Protein AF-A0A1I1DN95-F1 (afdb_monomer_lite)

pLDDT: mean 95.28, std 3.53, range [78.81, 98.56]

Sequence (129 aa):
MKYALIDADVVVQVQPYFETGFIEAPDGVICGWLWDGDVFTPAPPPPPVIPAAVTRRQARQALLLAGLLADVQPAIDAIPDPVQRGLAQIEWDDSQMFERHRPLLIALATALGLDAAALDALFVTAEAL

Radius of gyration: 24.26 Å; chains: 1; bounding box: 48×23×67 Å

Foldseek 3Di:
DWWFADDPQWGQDIGRDDDPRTDDDDPPDDGGWGHPPPDTHHDDPPPDDQDQKFFLVLLLVLCVVVVQNVCLLVLLVPPPDPVLSVVLVCCNPPPGMDGLPDPSVQSSCVSSVDDSVNSSVSRVSSVVD

Secondary structure (DSSP, 8-state):
-EEEEEETTEEEEEESS--TTEEEE-TT--TT-EE-SS-EEPPPPPPPPPPSEEEHHHHHHHHHHTT-GGGHHHHHHT-SSHHHHHHHHHHHHH-SEEETT-HHHHHHHHHTT--HHHHHHHHHHHHT-

Structure (mmCIF, N/CA/C/O backbone):
data_AF-A0A1I1DN95-F1
#
_entry.id   AF-A0A1I1DN95-F1
#
loop_
_atom_site.group_PDB
_atom_site.id
_atom_site.type_symbol
_atom_site.label_atom_id
_atom_site.label_alt_id
_atom_site.label_comp_id
_atom_site.label_asym_id
_atom_site.label_entity_id
_atom_site.label_seq_id
_atom_site.pdbx_PDB_ins_code
_atom_site.Cartn_x
_atom_site.Cartn_y
_atom_site.Cartn_z
_atom_site.occupancy
_atom_site.B_iso_or_equiv
_atom_site.auth_seq_id
_atom_site.auth_comp_id
_atom_site.auth_asym_id
_atom_site.auth_atom_id
_atom_site.pdbx_PDB_model_num
ATOM 1 N N . MET A 1 1 ? 17.876 -1.889 -39.273 1.00 78.81 1 MET A N 1
ATOM 2 C CA . MET A 1 1 ? 18.977 -2.164 -38.327 1.00 78.81 1 MET A CA 1
ATOM 3 C C . MET A 1 1 ? 19.474 -0.854 -37.754 1.00 78.81 1 MET A C 1
ATOM 5 O O . MET A 1 1 ? 19.571 0.126 -38.492 1.00 78.81 1 MET A O 1
ATOM 9 N N . LYS A 1 2 ? 19.746 -0.836 -36.448 1.00 93.56 2 LYS A N 1
ATOM 10 C CA . LYS A 1 2 ? 20.283 0.311 -35.710 1.00 93.56 2 LYS A CA 1
ATOM 11 C C . LYS A 1 2 ? 21.657 -0.045 -35.151 1.00 93.56 2 LYS A C 1
ATOM 13 O O . LYS A 1 2 ? 22.079 -1.194 -35.209 1.00 93.56 2 LYS A O 1
ATOM 18 N N . TYR A 1 3 ? 22.328 0.944 -34.587 1.00 96.62 3 TYR A N 1
ATOM 19 C CA . TYR A 1 3 ? 23.593 0.782 -33.892 1.00 96.62 3 TYR A CA 1
ATOM 20 C C . TYR A 1 3 ? 23.465 1.363 -32.488 1.00 96.62 3 TYR A C 1
ATOM 22 O O . TYR A 1 3 ? 22.918 2.456 -32.328 1.00 96.62 3 TYR A O 1
ATOM 30 N N . ALA A 1 4 ? 23.930 0.629 -31.483 1.00 97.00 4 ALA A N 1
ATOM 31 C CA . ALA A 1 4 ? 23.835 0.978 -30.073 1.00 97.00 4 ALA A CA 1
ATOM 32 C C . ALA A 1 4 ? 25.225 1.224 -29.473 1.00 97.00 4 ALA A C 1
ATOM 34 O O . ALA A 1 4 ? 26.152 0.456 -29.724 1.00 97.00 4 ALA A O 1
ATOM 35 N N . LEU A 1 5 ? 25.359 2.278 -28.670 1.00 97.62 5 LEU A N 1
ATOM 36 C CA . LEU A 1 5 ? 26.517 2.485 -27.801 1.00 97.62 5 LEU A CA 1
ATOM 37 C C . LEU A 1 5 ? 26.197 1.888 -26.436 1.00 97.62 5 LEU A C 1
ATOM 39 O O . LEU A 1 5 ? 25.147 2.201 -25.865 1.00 97.62 5 LEU A O 1
ATOM 43 N N . ILE A 1 6 ? 27.101 1.055 -25.931 1.00 97.00 6 ILE A N 1
ATOM 44 C CA . ILE A 1 6 ? 26.974 0.418 -24.623 1.00 97.00 6 ILE A CA 1
ATOM 45 C C . ILE A 1 6 ? 27.932 1.093 -23.649 1.00 97.00 6 ILE A C 1
ATOM 47 O O . ILE A 1 6 ? 29.118 1.225 -23.944 1.00 97.00 6 ILE A O 1
ATOM 51 N N . ASP A 1 7 ? 27.419 1.483 -22.490 1.00 96.69 7 ASP A N 1
ATOM 52 C CA . ASP A 1 7 ? 28.213 1.918 -21.345 1.00 96.69 7 ASP A CA 1
ATOM 53 C C . ASP A 1 7 ? 27.728 1.170 -20.102 1.00 96.69 7 ASP A C 1
ATOM 55 O O . ASP A 1 7 ? 26.525 1.096 -19.857 1.00 96.69 7 ASP A O 1
ATOM 59 N N . ALA A 1 8 ? 28.660 0.570 -19.358 1.00 94.88 8 ALA A N 1
ATOM 60 C CA . ALA A 1 8 ? 28.375 -0.279 -18.196 1.00 94.88 8 ALA A CA 1
ATOM 61 C C . ALA A 1 8 ? 27.221 -1.288 -18.423 1.00 94.88 8 ALA A C 1
ATOM 63 O O . ALA A 1 8 ? 26.292 -1.359 -17.621 1.00 94.88 8 ALA A O 1
ATOM 64 N N . ASP A 1 9 ? 27.273 -2.040 -19.531 1.00 95.75 9 ASP A N 1
ATOM 65 C CA . ASP A 1 9 ? 26.269 -3.040 -19.942 1.00 95.75 9 ASP A CA 1
ATOM 66 C C . ASP A 1 9 ? 24.863 -2.473 -20.237 1.00 95.75 9 ASP A C 1
ATOM 68 O O . ASP A 1 9 ? 23.885 -3.215 -20.335 1.00 95.75 9 ASP A O 1
ATOM 72 N N . VAL A 1 10 ? 24.743 -1.155 -20.432 1.00 96.19 10 VAL A N 1
ATOM 73 C CA . VAL A 1 10 ? 23.485 -0.468 -20.758 1.00 96.19 10 VAL A CA 1
ATOM 74 C C . VAL A 1 10 ? 23.598 0.267 -22.089 1.00 96.19 10 VAL A C 1
ATOM 76 O O . VAL A 1 10 ? 24.568 0.970 -22.363 1.00 96.19 10 VAL A O 1
ATOM 79 N N . VAL A 1 11 ? 22.561 0.164 -22.920 1.00 96.88 11 VAL A N 1
ATOM 80 C CA . VAL A 1 11 ? 22.415 0.973 -24.132 1.00 96.88 11 VAL A CA 1
ATOM 81 C C . VAL A 1 11 ? 22.211 2.433 -23.736 1.00 96.88 11 VAL A C 1
ATOM 83 O O . VAL A 1 11 ? 21.141 2.810 -23.255 1.00 96.88 11 VAL A O 1
ATOM 86 N N . VAL A 1 12 ? 23.207 3.279 -23.975 1.00 97.56 12 VAL A N 1
ATOM 87 C CA . VAL A 1 12 ? 23.130 4.717 -23.667 1.00 97.56 12 VAL A CA 1
ATOM 88 C C . VAL A 1 12 ? 22.730 5.558 -24.874 1.00 97.56 12 VAL A C 1
ATOM 90 O O . VAL A 1 12 ? 22.145 6.629 -24.719 1.00 97.56 12 VAL A O 1
ATOM 93 N N . GLN A 1 13 ? 22.960 5.053 -26.085 1.00 97.25 13 GLN A N 1
ATOM 94 C CA . GLN A 1 13 ? 22.609 5.735 -27.328 1.00 97.25 13 GLN A CA 1
ATOM 95 C C . GLN A 1 13 ? 22.228 4.727 -28.409 1.00 97.25 13 GLN A C 1
ATOM 97 O O . GLN A 1 13 ? 22.808 3.646 -28.479 1.00 97.25 13 GLN A O 1
ATOM 102 N N . VAL A 1 14 ? 21.286 5.102 -29.279 1.00 97.19 14 VAL A N 1
ATOM 103 C CA . VAL A 1 14 ? 20.901 4.318 -30.460 1.00 97.19 14 VAL A CA 1
ATOM 104 C C . VAL A 1 14 ? 20.803 5.228 -31.685 1.00 97.19 14 VAL A C 1
ATOM 106 O O . VAL A 1 14 ? 20.220 6.308 -31.604 1.00 97.19 14 VAL A O 1
ATOM 109 N N . GLN A 1 15 ? 21.336 4.790 -32.828 1.00 96.88 15 GLN A N 1
ATOM 110 C CA . GLN A 1 15 ? 21.384 5.574 -34.067 1.00 96.88 15 GLN A CA 1
ATOM 111 C C . GLN A 1 15 ? 21.228 4.720 -35.342 1.00 96.88 15 GLN A C 1
ATOM 113 O O . GLN A 1 15 ? 21.414 3.504 -35.289 1.00 96.88 15 GLN A O 1
ATOM 118 N N . PRO A 1 16 ? 20.863 5.315 -36.497 1.00 96.12 16 PRO A N 1
ATOM 119 C CA . PRO A 1 16 ? 20.591 4.559 -37.725 1.00 96.12 16 PRO A CA 1
ATOM 120 C C . PRO A 1 16 ? 21.830 4.284 -38.597 1.00 96.12 16 PRO A C 1
ATOM 122 O O . PRO A 1 16 ? 21.714 3.588 -39.602 1.00 96.12 16 PRO A O 1
ATOM 125 N N . TYR A 1 17 ? 23.001 4.827 -38.257 1.00 94.81 17 TYR A N 1
ATOM 126 C CA . TYR A 1 17 ? 24.245 4.664 -39.017 1.00 94.81 17 TYR A CA 1
ATOM 127 C C . TYR A 1 17 ? 25.385 4.169 -38.125 1.00 94.81 17 TYR A C 1
ATOM 129 O O . TYR A 1 17 ? 25.428 4.454 -36.929 1.00 94.81 17 TYR A O 1
ATOM 137 N N . PHE A 1 18 ? 26.313 3.421 -38.718 1.00 95.44 18 PHE A N 1
ATOM 138 C CA . PHE A 1 18 ? 27.465 2.890 -38.002 1.00 95.44 18 PHE A CA 1
ATOM 139 C C . PHE A 1 18 ? 28.457 4.001 -37.629 1.00 95.44 18 PHE A C 1
ATOM 141 O O . PHE A 1 18 ? 28.749 4.879 -38.441 1.00 95.44 18 PHE A O 1
ATOM 148 N N . GLU A 1 19 ? 29.005 3.912 -36.419 1.00 96.19 19 GLU A N 1
ATOM 149 C CA . GLU A 1 19 ? 30.105 4.734 -35.917 1.00 96.19 19 GLU A CA 1
ATOM 150 C C . GLU A 1 19 ? 31.007 3.874 -35.022 1.00 96.19 19 GLU A C 1
ATOM 152 O O . GLU A 1 19 ? 30.549 2.925 -34.381 1.00 96.19 19 GLU A O 1
ATOM 157 N N . THR A 1 20 ? 32.303 4.187 -34.983 1.00 95.88 20 THR A N 1
ATOM 158 C CA . THR A 1 20 ? 33.274 3.464 -34.155 1.00 95.88 20 THR A CA 1
ATOM 159 C C . THR A 1 20 ? 32.844 3.464 -32.687 1.00 95.88 20 THR A C 1
ATOM 161 O O . THR A 1 20 ? 32.607 4.519 -32.109 1.00 95.88 20 THR A O 1
ATOM 164 N N . GLY A 1 21 ? 32.783 2.278 -32.076 1.00 94.00 21 GLY A N 1
ATOM 165 C CA . GLY A 1 21 ? 32.338 2.097 -30.688 1.00 94.00 21 GLY A CA 1
ATOM 166 C C . GLY A 1 21 ? 30.872 1.682 -30.546 1.00 94.00 21 GLY A C 1
ATOM 167 O O . GLY A 1 21 ? 30.463 1.305 -29.453 1.00 94.00 21 GLY A O 1
ATOM 168 N N . PHE A 1 22 ? 30.101 1.680 -31.636 1.00 97.00 22 PHE A N 1
ATOM 169 C CA . PHE A 1 22 ? 28.739 1.160 -31.644 1.00 97.00 22 PHE A CA 1
ATOM 170 C C . PHE A 1 22 ? 28.696 -0.292 -32.130 1.00 97.00 22 PHE A C 1
ATOM 172 O O . PHE A 1 22 ? 29.464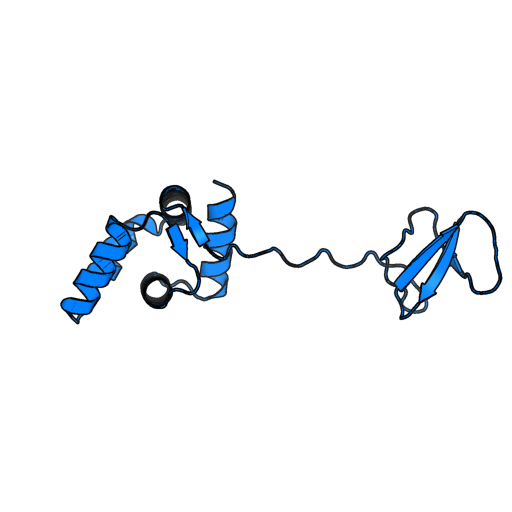 -0.694 -33.007 1.00 97.00 22 PHE A O 1
ATOM 179 N N . ILE A 1 23 ? 27.746 -1.055 -31.596 1.00 96.38 23 ILE A N 1
ATOM 180 C CA . ILE A 1 23 ? 27.437 -2.426 -32.014 1.00 96.38 23 ILE A CA 1
ATOM 181 C C . ILE A 1 23 ? 26.100 -2.474 -32.751 1.00 96.38 23 ILE A C 1
ATOM 183 O O . ILE A 1 23 ? 25.227 -1.637 -32.529 1.00 96.38 23 ILE A O 1
ATOM 187 N N . GLU A 1 24 ? 25.935 -3.439 -33.649 1.00 96.25 24 GLU A N 1
ATOM 188 C CA . GLU A 1 24 ? 24.683 -3.629 -34.380 1.00 96.25 24 GLU A CA 1
ATOM 189 C C . GLU A 1 24 ? 23.560 -4.068 -33.430 1.00 96.25 24 GLU A C 1
ATOM 191 O O . GLU A 1 24 ? 23.743 -4.949 -32.593 1.00 96.25 24 GLU A O 1
ATOM 196 N N . ALA A 1 25 ? 22.393 -3.442 -33.558 1.00 95.56 25 ALA A N 1
ATOM 197 C CA . ALA A 1 25 ? 21.241 -3.674 -32.704 1.00 95.56 25 ALA A CA 1
ATOM 198 C C . ALA A 1 25 ? 19.963 -3.876 -33.541 1.00 95.56 25 ALA A C 1
ATOM 200 O O . ALA A 1 25 ? 19.748 -3.180 -34.547 1.00 95.56 25 ALA A O 1
ATOM 201 N N . PRO A 1 26 ? 19.065 -4.789 -33.123 1.00 95.12 26 PRO A N 1
ATOM 202 C CA . PRO A 1 26 ? 17.725 -4.891 -33.693 1.00 95.12 26 PRO A CA 1
ATOM 203 C C . PRO A 1 26 ? 16.967 -3.556 -33.637 1.00 95.12 26 PRO A C 1
ATOM 205 O O . PRO A 1 26 ? 17.141 -2.762 -32.715 1.00 95.12 26 PRO A O 1
ATOM 208 N N . ASP A 1 27 ? 16.052 -3.320 -34.582 1.00 92.38 27 ASP A N 1
ATOM 209 C CA . ASP A 1 27 ? 15.342 -2.031 -34.695 1.00 92.38 27 ASP A CA 1
ATOM 210 C C . ASP A 1 27 ? 14.496 -1.661 -33.461 1.00 92.38 27 ASP A C 1
ATOM 212 O O . ASP A 1 27 ? 14.227 -0.477 -33.234 1.00 92.38 27 ASP A O 1
ATOM 216 N N . GLY A 1 28 ? 14.100 -2.647 -32.650 1.00 92.81 28 GLY A N 1
ATOM 217 C CA . GLY A 1 28 ? 13.346 -2.450 -31.407 1.00 92.81 28 GLY A CA 1
ATOM 218 C C . GLY A 1 28 ? 14.183 -2.018 -30.199 1.00 92.81 28 GLY A C 1
ATOM 219 O O . GLY A 1 28 ? 13.606 -1.598 -29.200 1.00 92.81 28 GLY A O 1
ATOM 220 N N . VAL A 1 29 ? 15.516 -2.094 -30.280 1.00 95.25 29 VAL A N 1
ATOM 221 C CA . VAL A 1 29 ? 16.398 -1.687 -29.180 1.00 95.25 29 VAL A CA 1
ATOM 222 C C . VAL A 1 29 ? 16.335 -0.172 -28.996 1.00 95.25 29 VAL A C 1
ATOM 224 O O . VAL A 1 29 ? 16.380 0.604 -29.959 1.00 95.25 29 VAL A O 1
ATOM 227 N N . ILE A 1 30 ? 16.225 0.243 -27.736 1.00 95.19 30 ILE A N 1
ATOM 228 C CA . ILE A 1 30 ? 16.194 1.640 -27.301 1.00 95.19 30 ILE A CA 1
ATOM 229 C C . ILE A 1 30 ? 17.168 1.845 -26.139 1.00 95.19 30 ILE A C 1
ATOM 231 O O . ILE A 1 30 ? 17.639 0.882 -25.531 1.00 95.19 30 ILE A O 1
ATOM 235 N N . CYS A 1 31 ? 17.450 3.105 -25.813 1.00 95.06 31 CYS A N 1
ATOM 236 C CA . CYS A 1 31 ? 18.247 3.444 -24.639 1.00 95.06 31 CYS A CA 1
ATOM 237 C C . CYS A 1 31 ? 17.627 2.869 -23.354 1.00 95.06 31 CYS A C 1
ATOM 239 O O . CYS A 1 31 ? 16.405 2.848 -23.198 1.00 95.06 31 CYS A O 1
ATOM 241 N N . GLY A 1 32 ? 18.484 2.416 -22.440 1.00 93.38 32 GLY A N 1
ATOM 242 C CA . GLY A 1 32 ? 18.113 1.769 -21.183 1.00 93.38 32 GLY A CA 1
ATOM 243 C C . GLY A 1 32 ? 17.960 0.249 -21.264 1.00 93.38 32 GLY A C 1
ATOM 244 O O . GLY A 1 32 ? 17.783 -0.380 -20.228 1.00 93.38 32 GLY A O 1
ATOM 245 N N . TRP A 1 33 ? 18.031 -0.361 -22.452 1.00 96.31 33 TRP A N 1
ATOM 246 C CA . TRP A 1 33 ? 18.142 -1.820 -22.561 1.00 96.31 33 TRP A CA 1
ATOM 247 C C . TRP A 1 33 ? 19.499 -2.297 -22.041 1.00 96.31 33 TRP A C 1
ATOM 249 O O . TRP A 1 33 ? 20.495 -1.586 -22.156 1.00 96.31 33 TRP A O 1
ATOM 259 N N . LEU A 1 34 ? 19.522 -3.501 -21.482 1.00 96.62 34 LEU A N 1
ATOM 260 C CA . LEU A 1 34 ? 20.725 -4.172 -21.015 1.00 96.62 34 LEU A CA 1
ATOM 261 C C . LEU A 1 34 ? 21.374 -4.940 -22.170 1.00 96.62 34 LEU A C 1
ATOM 263 O O . LEU A 1 34 ? 20.684 -5.439 -23.065 1.00 96.62 34 LEU A O 1
ATOM 267 N N . TRP A 1 35 ? 22.695 -5.042 -22.128 1.00 96.06 35 TRP A N 1
ATOM 268 C CA . TRP A 1 35 ? 23.514 -5.805 -23.059 1.00 96.06 35 TRP A CA 1
ATOM 269 C C . TRP A 1 35 ? 24.430 -6.742 -22.275 1.00 96.06 35 TRP A C 1
ATOM 271 O O . TRP A 1 35 ? 25.256 -6.278 -21.499 1.00 96.06 35 TRP A O 1
ATOM 281 N N . ASP A 1 36 ? 24.298 -8.054 -22.479 1.00 94.00 36 ASP A N 1
ATOM 282 C CA . ASP A 1 36 ? 25.072 -9.077 -21.752 1.00 94.00 36 ASP A CA 1
ATOM 283 C C . ASP A 1 36 ? 26.284 -9.623 -22.535 1.00 94.00 36 ASP A C 1
ATOM 285 O O . ASP A 1 36 ? 26.958 -10.552 -22.087 1.00 94.00 36 ASP A O 1
ATOM 289 N N . GLY A 1 37 ? 26.572 -9.044 -23.704 1.00 92.56 37 GLY A N 1
ATOM 290 C CA . GLY A 1 37 ? 27.607 -9.515 -24.626 1.00 92.56 37 GLY A CA 1
ATOM 291 C C . GLY A 1 37 ? 27.082 -10.342 -25.801 1.00 92.56 37 GLY A C 1
ATOM 292 O O . GLY A 1 37 ? 27.841 -10.545 -26.749 1.00 92.56 37 GLY A O 1
ATOM 293 N N . ASP A 1 38 ? 25.816 -10.768 -25.775 1.00 93.62 38 ASP A N 1
ATOM 294 C CA . ASP A 1 38 ? 25.194 -11.560 -26.846 1.00 93.62 38 ASP A CA 1
ATOM 295 C C . ASP A 1 38 ? 23.770 -11.080 -27.190 1.00 93.62 38 ASP A C 1
ATOM 297 O O . ASP A 1 38 ? 23.380 -11.022 -28.359 1.00 93.62 38 ASP A O 1
ATOM 301 N N . VAL A 1 39 ? 22.988 -10.667 -26.189 1.00 95.31 39 VAL A N 1
ATOM 302 C CA . VAL A 1 39 ? 21.568 -10.339 -26.334 1.00 95.31 39 VAL A CA 1
ATOM 303 C C . VAL A 1 39 ? 21.229 -8.981 -25.717 1.00 95.31 39 VAL A C 1
ATOM 305 O O . VAL A 1 39 ? 21.624 -8.630 -24.607 1.00 95.31 39 VAL A O 1
ATOM 308 N N . PHE A 1 40 ? 20.404 -8.218 -26.442 1.00 96.31 40 PHE A N 1
ATOM 309 C CA . PHE A 1 40 ? 19.737 -7.034 -25.910 1.00 96.31 40 PHE A CA 1
ATOM 310 C C . PHE A 1 40 ? 18.478 -7.444 -25.152 1.00 96.31 40 PHE A C 1
ATOM 312 O O . PHE A 1 40 ? 17.564 -8.035 -25.734 1.00 96.31 40 PHE A O 1
ATOM 319 N N . THR A 1 41 ? 18.387 -7.071 -23.881 1.00 96.44 41 THR A N 1
ATOM 320 C CA . THR A 1 41 ? 17.199 -7.324 -23.060 1.00 96.44 41 THR A CA 1
ATOM 321 C C . THR A 1 41 ? 16.620 -6.011 -22.535 1.00 96.44 41 THR A C 1
ATOM 323 O O . THR A 1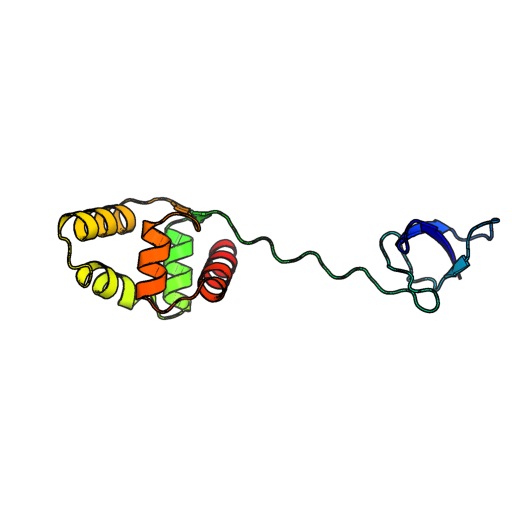 41 ? 17.371 -5.112 -22.158 1.00 96.44 41 THR A O 1
ATOM 326 N N . PRO A 1 42 ? 15.287 -5.826 -22.534 1.00 94.19 42 PRO A N 1
ATOM 327 C CA . PRO A 1 42 ? 14.702 -4.655 -21.896 1.00 94.19 42 PRO A CA 1
ATOM 328 C C . PRO A 1 42 ? 15.060 -4.672 -20.410 1.00 94.19 42 PRO A C 1
ATOM 330 O O . PRO A 1 42 ? 15.025 -5.729 -19.776 1.00 94.19 42 PRO A O 1
ATOM 333 N N . ALA A 1 43 ? 15.378 -3.504 -19.847 1.00 88.56 43 ALA A N 1
ATOM 334 C CA . ALA A 1 43 ? 15.553 -3.408 -18.407 1.00 88.56 43 ALA A CA 1
ATOM 335 C C . ALA A 1 43 ? 14.279 -3.897 -17.693 1.00 88.56 43 ALA A C 1
ATOM 337 O O . ALA A 1 43 ? 13.165 -3.619 -18.162 1.00 88.56 43 ALA A O 1
ATOM 338 N N . PRO A 1 44 ? 14.419 -4.622 -16.569 1.00 87.69 44 PRO A N 1
ATOM 339 C CA . PRO A 1 44 ? 13.267 -5.011 -15.776 1.00 87.69 44 PRO A CA 1
ATOM 340 C C . PRO A 1 44 ? 12.489 -3.755 -15.353 1.00 87.69 44 PRO A C 1
ATOM 342 O O . PRO A 1 44 ? 13.103 -2.721 -15.063 1.00 87.69 44 PRO A O 1
ATOM 345 N N . PRO A 1 45 ? 11.145 -3.810 -15.322 1.00 83.38 45 PRO A N 1
ATOM 346 C CA . PRO A 1 45 ? 10.356 -2.686 -14.845 1.00 83.38 45 PRO A CA 1
ATOM 347 C C . PRO A 1 45 ? 10.766 -2.342 -13.405 1.00 83.38 45 PRO A C 1
ATOM 349 O O . PRO A 1 45 ? 11.106 -3.248 -12.634 1.00 83.38 45 PRO A O 1
ATOM 352 N N . PRO A 1 46 ? 10.738 -1.054 -13.019 1.00 80.69 46 PRO A N 1
ATOM 353 C CA . PRO A 1 46 ? 11.022 -0.675 -11.645 1.00 80.69 46 PRO A CA 1
ATOM 354 C C . PRO A 1 46 ? 10.043 -1.386 -10.697 1.00 80.69 46 PRO A C 1
ATOM 356 O O . PRO A 1 46 ? 8.883 -1.607 -11.067 1.00 80.69 46 PRO A O 1
ATOM 359 N N . PRO A 1 47 ? 10.484 -1.750 -9.481 1.00 79.88 47 PRO A N 1
ATOM 360 C CA . PRO A 1 47 ? 9.596 -2.352 -8.499 1.00 79.88 47 PRO A CA 1
ATOM 361 C C . PRO A 1 47 ? 8.417 -1.411 -8.202 1.00 79.88 47 PRO A C 1
ATOM 363 O O . PRO A 1 47 ? 8.579 -0.186 -8.260 1.00 79.88 47 PRO A O 1
ATOM 366 N N . PRO A 1 48 ? 7.230 -1.956 -7.882 1.00 80.38 48 PRO A N 1
ATOM 367 C CA . PRO A 1 48 ? 6.076 -1.135 -7.550 1.00 80.38 48 PRO A CA 1
ATOM 368 C C . PRO A 1 48 ? 6.393 -0.247 -6.344 1.00 80.38 48 PRO A C 1
ATOM 370 O O . PRO A 1 48 ? 6.948 -0.702 -5.341 1.00 80.38 48 PRO A O 1
ATOM 373 N N . VAL A 1 49 ? 6.032 1.032 -6.440 1.00 90.75 49 VAL A N 1
ATOM 374 C CA . VAL A 1 49 ? 6.156 1.964 -5.317 1.00 90.75 49 VAL A CA 1
ATOM 375 C C . VAL A 1 49 ? 5.077 1.616 -4.302 1.00 90.75 49 VAL A C 1
ATOM 377 O O . VAL A 1 49 ? 3.890 1.708 -4.604 1.00 90.75 49 VAL A O 1
ATOM 380 N N . ILE A 1 50 ? 5.486 1.221 -3.0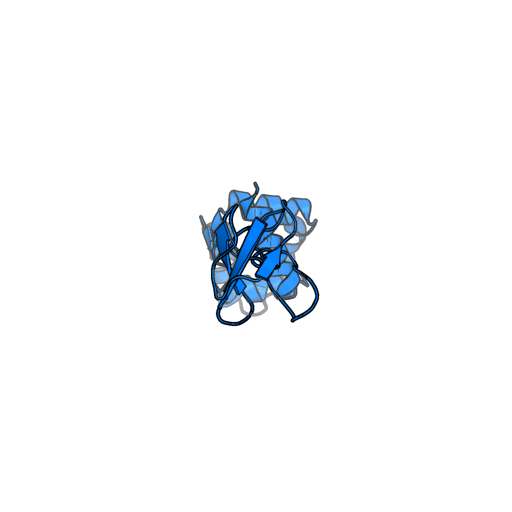97 1.00 95.62 50 ILE A N 1
ATOM 381 C CA . ILE A 1 50 ? 4.552 0.963 -2.002 1.00 95.62 50 ILE A CA 1
ATOM 382 C C . ILE A 1 50 ? 4.230 2.305 -1.329 1.00 95.62 50 ILE A C 1
ATOM 384 O O . ILE A 1 50 ? 5.153 2.954 -0.818 1.00 95.62 50 ILE A O 1
ATOM 388 N N . PRO A 1 51 ? 2.955 2.727 -1.292 1.00 96.50 51 PRO A N 1
ATOM 389 C CA . PRO A 1 51 ? 2.559 3.976 -0.657 1.00 96.50 51 PRO A CA 1
ATOM 390 C C . PRO A 1 51 ? 3.020 4.041 0.802 1.00 96.50 51 PRO A C 1
ATOM 392 O O . PRO A 1 51 ? 2.903 3.079 1.566 1.00 96.50 51 PRO A O 1
ATOM 395 N N . ALA A 1 52 ? 3.551 5.193 1.211 1.00 96.94 52 ALA A N 1
ATOM 396 C CA . ALA A 1 52 ? 3.933 5.418 2.605 1.00 96.94 52 ALA A CA 1
ATOM 397 C C . ALA A 1 52 ? 2.709 5.647 3.505 1.00 96.94 52 ALA A C 1
ATOM 399 O O . ALA A 1 52 ? 2.766 5.351 4.699 1.00 96.94 52 ALA A O 1
ATOM 400 N N . ALA A 1 53 ? 1.616 6.158 2.936 1.00 97.50 53 ALA A N 1
ATOM 401 C CA . ALA A 1 53 ? 0.356 6.380 3.621 1.00 97.50 53 ALA A CA 1
ATOM 402 C C . ALA A 1 53 ? -0.820 6.284 2.646 1.00 97.50 53 ALA A C 1
ATOM 404 O O . ALA A 1 53 ? -0.657 6.587 1.469 1.00 97.50 53 ALA A O 1
ATOM 405 N N . VAL A 1 54 ? -1.996 5.923 3.154 1.00 98.00 54 VAL A N 1
ATOM 406 C CA . VAL A 1 54 ? -3.262 5.909 2.403 1.00 98.00 54 VAL A CA 1
ATOM 407 C C . VAL A 1 54 ? -4.364 6.573 3.219 1.00 98.00 54 VAL A C 1
ATOM 409 O O . VAL A 1 54 ? -4.302 6.614 4.451 1.00 98.00 54 VAL A O 1
ATOM 412 N N . THR A 1 55 ? -5.393 7.103 2.560 1.00 98.19 55 THR A N 1
ATOM 413 C CA . THR A 1 55 ? -6.524 7.713 3.276 1.00 98.19 55 THR A CA 1
ATOM 414 C C . THR A 1 55 ? -7.311 6.669 4.069 1.00 98.19 55 THR A C 1
ATOM 416 O O . THR A 1 55 ? -7.344 5.483 3.728 1.00 98.19 55 THR A O 1
ATOM 419 N N . ARG A 1 56 ? -8.039 7.112 5.099 1.00 97.25 56 ARG A N 1
ATOM 420 C CA . ARG A 1 56 ? -8.929 6.238 5.880 1.00 97.25 56 ARG A CA 1
ATOM 421 C C . ARG A 1 56 ? -9.931 5.489 5.000 1.00 97.25 56 ARG A C 1
ATOM 423 O O . ARG A 1 56 ? -10.188 4.306 5.215 1.00 97.25 56 ARG A O 1
ATOM 430 N N . ARG A 1 57 ? -10.495 6.184 4.005 1.00 98.00 57 ARG A N 1
ATOM 431 C CA . ARG A 1 57 ? -11.443 5.615 3.038 1.00 98.00 57 ARG A CA 1
ATOM 432 C C . ARG A 1 57 ? -10.799 4.448 2.287 1.00 98.00 57 ARG A C 1
ATOM 434 O O . ARG A 1 57 ? -11.338 3.347 2.315 1.00 98.00 57 ARG A O 1
ATOM 441 N N . GLN A 1 58 ? -9.635 4.690 1.691 1.00 98.44 58 GLN A N 1
ATOM 442 C CA . GLN A 1 58 ? -8.875 3.703 0.926 1.00 98.44 58 GLN A CA 1
ATOM 443 C C . GLN A 1 58 ? -8.498 2.482 1.765 1.00 98.44 58 GLN A C 1
ATOM 445 O O . GLN A 1 58 ? -8.774 1.357 1.358 1.00 98.44 58 GLN A O 1
ATOM 450 N N . ALA A 1 59 ? -7.965 2.688 2.974 1.00 97.69 59 ALA A N 1
ATOM 451 C CA . ALA A 1 59 ? -7.616 1.594 3.879 1.00 97.69 59 ALA A CA 1
ATOM 452 C C . ALA A 1 59 ? -8.834 0.733 4.244 1.00 97.69 59 ALA A C 1
ATOM 454 O O . ALA A 1 59 ? -8.778 -0.491 4.155 1.00 97.69 59 ALA A O 1
ATOM 455 N N . ARG A 1 60 ? -9.964 1.357 4.610 1.00 97.75 60 ARG A N 1
ATOM 456 C CA . ARG A 1 60 ? -11.191 0.620 4.956 1.00 97.75 60 ARG A CA 1
ATOM 457 C C . ARG A 1 60 ? -11.762 -0.139 3.760 1.00 97.75 60 ARG A C 1
ATOM 459 O O . ARG A 1 60 ? -12.240 -1.254 3.941 1.00 97.75 60 ARG A O 1
ATOM 466 N N . GLN A 1 61 ? -11.706 0.431 2.555 1.00 98.56 61 GLN A N 1
ATOM 467 C CA . GLN A 1 61 ? -12.133 -0.265 1.339 1.00 98.56 61 GLN A CA 1
ATOM 468 C C . GLN A 1 61 ? -11.202 -1.439 1.007 1.00 98.56 61 GLN A C 1
ATOM 470 O O . GLN A 1 61 ? -11.697 -2.528 0.738 1.00 98.56 61 GLN A O 1
ATOM 475 N N . ALA A 1 62 ? -9.882 -1.265 1.092 1.00 98.38 62 ALA A N 1
ATOM 476 C CA . ALA A 1 62 ? -8.925 -2.345 0.859 1.00 98.38 62 ALA A CA 1
ATOM 477 C C . ALA A 1 62 ? -9.091 -3.488 1.872 1.00 98.38 62 ALA A C 1
ATOM 479 O O . ALA A 1 62 ? -9.165 -4.647 1.477 1.00 98.38 62 ALA A O 1
ATOM 480 N N . LEU A 1 63 ? -9.249 -3.170 3.162 1.00 98.00 63 LEU A N 1
ATOM 481 C CA . LEU A 1 63 ? -9.546 -4.160 4.204 1.00 98.00 63 LEU A CA 1
ATOM 482 C C . LEU A 1 63 ? -10.875 -4.882 3.956 1.00 98.00 63 LEU A C 1
ATOM 484 O O . LEU A 1 63 ? -10.972 -6.081 4.205 1.00 98.00 63 LEU A O 1
ATOM 488 N N . LEU A 1 64 ? -11.901 -4.180 3.463 1.00 98.44 64 LEU A N 1
ATOM 489 C CA . LEU A 1 64 ? -13.186 -4.794 3.118 1.00 98.44 64 LEU A CA 1
ATOM 490 C C . LEU A 1 64 ? -13.030 -5.780 1.958 1.00 98.44 64 LEU A C 1
ATOM 492 O O . LEU A 1 64 ? -13.530 -6.897 2.039 1.00 98.44 64 LEU A O 1
ATOM 496 N N . LEU A 1 65 ? -12.325 -5.377 0.899 1.00 98.06 65 LEU A N 1
ATOM 497 C CA . LEU A 1 65 ? -12.067 -6.222 -0.269 1.00 98.06 65 LEU A CA 1
ATOM 498 C C . LEU A 1 65 ? -11.182 -7.428 0.074 1.00 98.06 65 LEU A C 1
ATOM 500 O O . LEU A 1 65 ? -11.364 -8.494 -0.505 1.00 98.06 65 LEU A O 1
ATOM 504 N N . ALA A 1 66 ? -10.279 -7.281 1.046 1.00 97.19 66 ALA A N 1
ATOM 505 C CA . ALA A 1 66 ? -9.477 -8.371 1.594 1.00 97.19 66 ALA A CA 1
ATOM 506 C C . ALA A 1 66 ? -10.254 -9.281 2.568 1.00 97.19 66 ALA A C 1
ATOM 508 O O . ALA A 1 66 ? -9.717 -10.292 3.008 1.00 97.19 66 ALA A O 1
ATOM 509 N N . GLY A 1 67 ? -11.497 -8.935 2.929 1.00 97.75 67 GLY A N 1
ATOM 510 C CA . GLY A 1 67 ? -12.300 -9.681 3.902 1.00 97.75 67 GLY A CA 1
ATOM 511 C C . GLY A 1 67 ? -11.879 -9.492 5.364 1.00 97.75 67 GLY A C 1
ATOM 512 O O . GLY A 1 67 ? -12.410 -10.176 6.227 1.00 97.75 67 GLY A O 1
ATOM 513 N N . LEU A 1 68 ? -10.973 -8.552 5.649 1.00 97.94 68 LEU A N 1
ATOM 514 C CA . LEU A 1 68 ? -10.353 -8.344 6.965 1.00 97.94 68 LEU A CA 1
ATOM 515 C C . LEU A 1 68 ? -10.987 -7.207 7.772 1.00 97.94 68 LEU A C 1
ATOM 517 O O . LEU A 1 68 ? -10.713 -7.059 8.959 1.00 97.94 68 LEU A O 1
ATOM 521 N N . LEU A 1 69 ? -11.825 -6.364 7.154 1.00 97.81 69 LEU A N 1
ATOM 522 C CA . LEU A 1 69 ? -12.382 -5.190 7.840 1.00 97.81 69 LEU A CA 1
ATOM 523 C C . LEU A 1 69 ? -13.186 -5.563 9.097 1.00 97.81 69 LEU A C 1
ATOM 525 O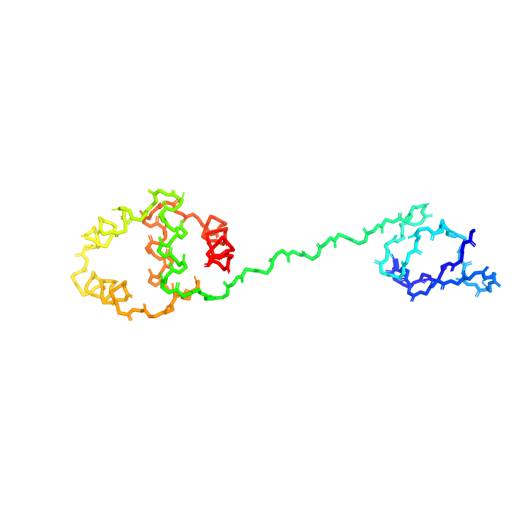 O . LEU A 1 69 ? -13.169 -4.816 10.073 1.00 97.81 69 LEU A O 1
ATOM 529 N N . ALA A 1 70 ? -13.886 -6.700 9.071 1.00 97.69 70 ALA A N 1
ATOM 530 C CA . ALA A 1 70 ? -14.670 -7.180 10.207 1.00 97.69 70 ALA A CA 1
ATOM 531 C C . ALA A 1 70 ? -13.794 -7.614 11.396 1.00 97.69 70 ALA A C 1
ATOM 533 O O . ALA A 1 70 ? -14.246 -7.534 12.536 1.00 97.69 70 ALA A O 1
ATOM 534 N N . ASP A 1 71 ? -12.543 -8.000 11.139 1.00 97.88 71 ASP A N 1
ATOM 535 C CA . ASP A 1 71 ? -11.608 -8.502 12.147 1.00 97.88 71 ASP A CA 1
ATOM 536 C C . ASP A 1 71 ? -10.836 -7.379 12.856 1.00 97.88 71 ASP A C 1
ATOM 538 O O . ASP A 1 71 ? -10.224 -7.608 13.898 1.00 97.88 71 ASP A O 1
ATOM 542 N N . VAL A 1 72 ? -10.913 -6.139 12.354 1.00 97.25 72 VAL A N 1
ATOM 543 C CA . VAL A 1 72 ? -10.211 -4.985 12.941 1.00 97.25 72 VAL A CA 1
ATOM 544 C C . VAL A 1 72 ? -10.655 -4.711 14.375 1.00 97.25 72 VAL A C 1
ATOM 546 O O . VAL A 1 72 ? -9.810 -4.569 15.256 1.00 97.25 72 VAL A O 1
ATOM 549 N N . GLN A 1 73 ? -11.965 -4.650 14.632 1.00 97.88 73 GLN A N 1
ATOM 550 C CA . GLN A 1 73 ? -12.463 -4.377 15.982 1.00 97.88 73 GLN A CA 1
ATOM 551 C C . GLN A 1 73 ? -12.117 -5.516 16.961 1.00 97.88 73 GLN A C 1
ATOM 553 O O . GLN A 1 73 ? -11.545 -5.215 18.007 1.00 97.88 73 GLN A O 1
ATOM 558 N N . PRO A 1 74 ? -12.338 -6.807 16.628 1.00 98.19 74 PRO A N 1
ATOM 559 C CA . PRO A 1 74 ? -11.839 -7.918 17.440 1.00 98.19 74 PRO A CA 1
ATOM 560 C C . PRO A 1 74 ? -10.333 -7.854 17.732 1.00 98.19 74 PRO A C 1
ATOM 562 O O . PRO A 1 74 ? -9.919 -8.133 18.857 1.00 98.19 74 PRO A O 1
ATOM 565 N N . ALA A 1 75 ? -9.511 -7.468 16.750 1.00 97.56 75 ALA A N 1
ATOM 566 C CA . ALA A 1 75 ? -8.069 -7.328 16.934 1.00 97.56 75 ALA A CA 1
ATOM 567 C C . ALA A 1 75 ? -7.710 -6.193 17.910 1.00 97.56 75 ALA A C 1
ATOM 569 O O . ALA A 1 75 ? -6.821 -6.367 18.744 1.00 97.56 75 ALA A O 1
ATOM 570 N N . ILE A 1 76 ? -8.423 -5.062 17.857 1.00 97.75 76 ILE A N 1
ATOM 571 C CA . ILE A 1 76 ? -8.278 -3.971 18.833 1.00 97.75 76 ILE A CA 1
ATOM 572 C C . ILE A 1 76 ? -8.714 -4.448 20.225 1.00 97.75 76 ILE A C 1
ATOM 574 O O . ILE A 1 76 ? -7.962 -4.302 21.189 1.00 97.75 76 ILE A O 1
ATOM 578 N N . ASP A 1 77 ? -9.883 -5.078 20.342 1.00 98.00 77 ASP A N 1
ATOM 579 C CA . ASP A 1 77 ? -10.441 -5.543 21.619 1.00 98.00 77 ASP A CA 1
ATOM 580 C C . ASP A 1 77 ? -9.534 -6.572 22.317 1.00 98.00 77 ASP A C 1
ATOM 582 O O . ASP A 1 77 ? -9.450 -6.604 23.549 1.00 98.00 77 ASP A O 1
ATOM 586 N N . ALA A 1 78 ? -8.804 -7.374 21.536 1.00 97.00 78 ALA A N 1
ATOM 587 C CA . ALA A 1 78 ? -7.860 -8.372 22.025 1.00 97.00 78 ALA A CA 1
ATOM 588 C C . ALA A 1 78 ? -6.581 -7.783 22.654 1.00 97.00 78 ALA A C 1
ATOM 590 O O . ALA A 1 78 ? -5.873 -8.510 23.355 1.00 97.00 78 ALA A O 1
ATOM 591 N N . ILE A 1 79 ? -6.272 -6.492 22.458 1.00 95.88 79 ILE A N 1
ATOM 592 C CA . ILE A 1 79 ? -5.099 -5.836 23.063 1.00 95.88 79 ILE A CA 1
ATOM 593 C C . ILE A 1 79 ? -5.246 -5.865 24.595 1.00 95.88 79 ILE A C 1
ATOM 595 O O . ILE A 1 79 ? -6.183 -5.247 25.096 1.00 95.88 79 ILE A O 1
ATOM 599 N N . PRO A 1 80 ? -4.372 -6.536 25.376 1.00 95.38 80 PRO A N 1
ATOM 600 C CA . PRO A 1 80 ? -4.591 -6.714 26.819 1.00 95.38 80 PRO A CA 1
ATOM 601 C C . PRO A 1 80 ? -4.447 -5.427 27.635 1.00 95.38 80 PRO A C 1
ATOM 603 O O . PRO A 1 80 ? -5.192 -5.216 28.593 1.00 95.38 80 PRO A O 1
ATOM 606 N N . ASP A 1 81 ? -3.489 -4.579 27.258 1.00 95.75 81 ASP A N 1
ATOM 607 C CA . ASP A 1 81 ? -3.227 -3.317 27.941 1.00 95.75 81 ASP A CA 1
ATOM 608 C C . ASP A 1 81 ? -4.337 -2.297 27.611 1.00 95.75 81 ASP A C 1
ATOM 610 O O . ASP A 1 81 ? -4.553 -1.976 26.438 1.00 95.75 81 ASP A O 1
ATOM 614 N N . PRO A 1 82 ? -5.057 -1.769 28.618 1.00 96.06 82 PRO A N 1
ATOM 615 C CA . PRO A 1 82 ? -6.200 -0.892 28.382 1.00 96.06 82 PRO A CA 1
ATOM 616 C C . PRO A 1 82 ? -5.806 0.462 27.778 1.00 96.06 82 PRO A C 1
ATOM 618 O O . PRO A 1 82 ? -6.604 1.056 27.054 1.00 96.06 82 PRO A O 1
ATOM 621 N N . VAL A 1 83 ? -4.593 0.952 28.046 1.00 95.44 83 VAL A N 1
ATOM 622 C CA . VAL A 1 83 ? -4.091 2.209 27.481 1.00 95.44 83 VAL A CA 1
ATOM 623 C C . VAL A 1 83 ? -3.750 2.006 26.008 1.00 95.44 83 VAL A C 1
ATOM 625 O O . VAL A 1 83 ? -4.197 2.787 25.172 1.00 95.44 83 VAL A O 1
ATOM 628 N N . GLN A 1 84 ? -3.032 0.934 25.664 1.00 93.94 84 GLN A N 1
ATOM 629 C CA . GLN A 1 84 ? -2.719 0.608 24.270 1.00 93.94 84 GLN A CA 1
ATOM 630 C C . GLN A 1 84 ? -3.976 0.321 23.450 1.00 93.94 84 GLN A C 1
ATOM 632 O O . GLN A 1 84 ? -4.078 0.792 22.320 1.00 93.94 84 GLN A O 1
ATOM 637 N N . ARG A 1 85 ? -4.957 -0.385 24.026 1.00 96.56 85 ARG A N 1
ATOM 638 C CA . ARG A 1 85 ? -6.260 -0.605 23.389 1.00 96.56 85 ARG A CA 1
ATOM 639 C C . ARG A 1 85 ? -6.962 0.717 23.091 1.00 96.56 85 ARG A C 1
ATOM 641 O O . ARG A 1 85 ? -7.425 0.924 21.975 1.00 96.56 85 ARG A O 1
ATOM 648 N N . GLY A 1 86 ? -7.012 1.620 24.072 1.00 97.25 86 GLY A N 1
ATOM 649 C CA . GLY A 1 86 ? -7.607 2.945 23.900 1.00 97.25 86 GLY A CA 1
ATOM 650 C C . GLY A 1 86 ? -6.908 3.766 22.815 1.00 97.25 86 GLY A C 1
ATOM 651 O O . GLY A 1 86 ? -7.576 4.3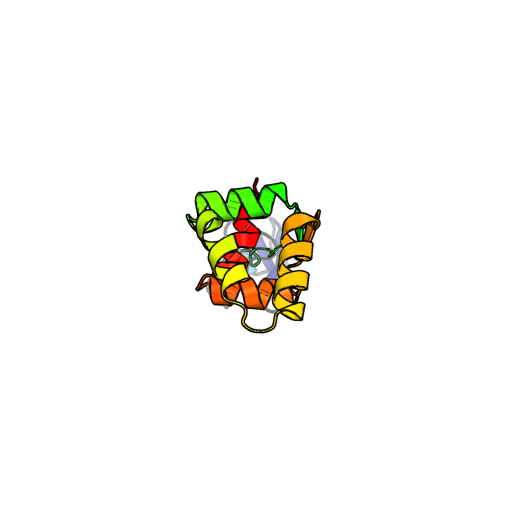71 21.984 1.00 97.25 86 GLY A O 1
ATOM 652 N N . LEU A 1 87 ? -5.573 3.736 22.771 1.00 94.00 87 LEU A N 1
ATOM 653 C CA . LEU A 1 87 ? -4.797 4.396 21.718 1.00 94.00 87 LEU A CA 1
ATOM 654 C C . LEU A 1 87 ? -5.079 3.798 20.333 1.00 94.00 87 LEU A C 1
ATOM 656 O O . LEU A 1 87 ? -5.271 4.553 19.384 1.00 94.00 87 LEU A O 1
ATOM 660 N N . ALA A 1 88 ? -5.162 2.470 20.222 1.00 95.31 88 ALA A N 1
ATOM 661 C CA . ALA A 1 88 ? -5.486 1.801 18.964 1.00 95.31 88 ALA A CA 1
ATOM 662 C C . ALA A 1 88 ? -6.895 2.146 18.473 1.00 95.31 88 ALA A C 1
ATOM 664 O O . ALA A 1 88 ? -7.084 2.410 17.286 1.00 95.31 88 ALA A O 1
ATOM 665 N N . GLN A 1 89 ? -7.861 2.198 19.392 1.00 97.50 89 GLN A N 1
ATOM 666 C CA . GLN A 1 89 ? -9.227 2.605 19.087 1.00 97.50 89 GLN A CA 1
ATOM 667 C C . GLN A 1 89 ? -9.277 4.048 18.575 1.00 97.50 89 GLN A C 1
ATOM 669 O O . GLN A 1 89 ? -9.830 4.289 17.507 1.00 97.50 89 GLN A O 1
ATOM 674 N N . ILE A 1 90 ? -8.650 4.991 19.290 1.00 96.00 90 ILE A N 1
ATOM 675 C CA . ILE A 1 90 ? -8.578 6.403 18.878 1.00 96.00 90 ILE A CA 1
ATOM 676 C C . ILE A 1 90 ? -7.930 6.517 17.497 1.00 96.00 90 ILE A C 1
ATOM 678 O O . ILE A 1 90 ? -8.437 7.219 16.627 1.00 96.00 90 ILE A O 1
ATOM 682 N N . GLU A 1 91 ? -6.829 5.804 17.257 1.00 93.31 91 GLU A N 1
ATOM 683 C CA . GLU A 1 91 ? -6.157 5.859 15.962 1.00 93.31 91 GLU A CA 1
ATOM 684 C C . GLU A 1 91 ? -7.042 5.303 14.839 1.00 93.31 91 GLU A C 1
ATOM 686 O O . GLU A 1 91 ? -7.152 5.929 13.786 1.00 93.31 91 GLU A O 1
ATOM 691 N N . TRP A 1 92 ? -7.723 4.178 15.052 1.00 95.50 92 TRP A N 1
ATOM 692 C CA . TRP A 1 92 ? -8.660 3.613 14.078 1.00 95.50 92 TRP A CA 1
ATOM 693 C C . TRP A 1 92 ? -9.873 4.522 13.801 1.00 95.50 92 TRP A C 1
ATOM 695 O O . TRP A 1 92 ? -10.360 4.611 12.658 1.00 95.50 92 TRP A O 1
ATOM 705 N N . ASP A 1 93 ? -10.360 5.208 14.834 1.00 95.81 93 ASP A N 1
ATOM 706 C CA . ASP A 1 93 ? -11.565 6.031 14.786 1.00 95.81 93 ASP A CA 1
ATOM 707 C C . ASP A 1 93 ? -11.328 7.436 14.232 1.00 95.81 93 ASP A C 1
ATOM 709 O O . ASP A 1 93 ? -12.164 7.927 13.467 1.00 95.81 93 ASP A O 1
ATOM 713 N N . ASP A 1 94 ? -10.183 8.044 14.530 1.00 95.94 94 ASP A N 1
ATOM 714 C CA . ASP A 1 94 ? -9.947 9.464 14.258 1.00 95.94 94 ASP A CA 1
ATOM 715 C C . ASP A 1 94 ? -8.927 9.712 13.138 1.00 95.94 94 ASP A C 1
ATOM 717 O O . ASP A 1 94 ? -8.907 10.802 12.546 1.00 95.94 94 ASP A O 1
ATOM 721 N N . SER A 1 95 ? -8.112 8.712 12.777 1.00 95.31 95 SER A N 1
ATOM 722 C CA . SER A 1 95 ? -7.111 8.879 11.718 1.00 95.31 95 SER A CA 1
ATOM 723 C C . SER A 1 95 ? -7.753 9.187 10.374 1.00 95.31 95 SER A C 1
ATOM 725 O O . SER A 1 95 ? -8.596 8.447 9.869 1.00 95.31 95 SER A O 1
ATOM 727 N N . GLN A 1 96 ? -7.289 10.266 9.746 1.00 96.12 96 GLN A N 1
ATOM 728 C CA . GLN A 1 96 ? -7.641 10.608 8.364 1.00 96.12 96 GLN A CA 1
ATOM 729 C C . GLN A 1 96 ? -6.746 9.884 7.352 1.00 96.12 96 GLN A C 1
ATOM 731 O O . GLN A 1 96 ? -7.163 9.617 6.224 1.00 96.12 96 GLN A O 1
ATOM 736 N N . MET A 1 97 ? -5.532 9.539 7.783 1.00 96.62 97 MET A N 1
ATOM 737 C CA . MET A 1 97 ? -4.502 8.880 6.995 1.00 96.62 97 MET A CA 1
ATOM 738 C C . MET A 1 97 ? -3.880 7.759 7.823 1.00 96.62 97 MET A C 1
ATOM 740 O O . MET A 1 97 ? -3.618 7.943 9.011 1.00 96.62 97 MET A O 1
ATOM 744 N N . PHE A 1 98 ? -3.614 6.629 7.185 1.00 96.44 98 PHE A N 1
ATOM 745 C CA . PHE A 1 98 ? -2.896 5.507 7.769 1.00 96.44 98 PHE A CA 1
ATOM 746 C C . PHE A 1 98 ? -1.505 5.428 7.159 1.00 96.44 98 PHE A C 1
ATOM 748 O O . PHE A 1 98 ? -1.370 5.279 5.949 1.00 96.44 98 PHE A O 1
ATOM 755 N N . GLU A 1 99 ? -0.475 5.533 7.993 1.00 97.06 99 GLU A N 1
ATOM 756 C CA . GLU A 1 99 ? 0.928 5.470 7.584 1.00 97.06 99 GLU A CA 1
ATOM 757 C C . GLU A 1 99 ? 1.478 4.054 7.780 1.00 97.06 99 GLU A C 1
ATOM 759 O O . GLU A 1 99 ? 1.431 3.505 8.881 1.00 97.06 99 GLU A O 1
ATOM 764 N N . ARG A 1 100 ? 2.056 3.474 6.725 1.00 96.38 100 ARG A N 1
ATOM 765 C CA . ARG A 1 100 ? 2.502 2.071 6.680 1.00 96.38 100 ARG A CA 1
ATOM 766 C C . ARG A 1 100 ? 3.504 1.711 7.774 1.00 96.38 100 ARG A C 1
ATOM 768 O O . ARG A 1 100 ? 3.487 0.604 8.296 1.00 96.38 100 ARG A O 1
ATOM 775 N N . HIS A 1 101 ? 4.371 2.658 8.122 1.00 95.12 101 HIS A N 1
ATOM 776 C CA . HIS A 1 101 ? 5.463 2.449 9.073 1.00 95.12 101 HIS A CA 1
ATOM 777 C C . HIS A 1 101 ? 5.095 2.804 10.519 1.00 95.12 101 HIS A C 1
ATOM 779 O O . HIS A 1 101 ? 5.966 2.773 11.391 1.00 95.12 101 HIS A O 1
ATOM 785 N N . ARG A 1 102 ? 3.835 3.165 10.804 1.00 93.62 102 ARG A N 1
ATOM 786 C CA . ARG A 1 102 ? 3.431 3.459 12.180 1.00 93.62 102 ARG A CA 1
ATOM 787 C C . ARG A 1 102 ? 3.425 2.182 13.023 1.00 93.62 102 ARG A C 1
ATOM 789 O O . ARG A 1 102 ? 2.775 1.211 12.632 1.00 93.62 102 ARG A O 1
ATOM 796 N N . PRO A 1 103 ? 4.065 2.183 14.208 1.00 92.75 103 PRO A N 1
ATOM 797 C CA . PRO A 1 103 ? 4.153 0.992 15.051 1.00 92.75 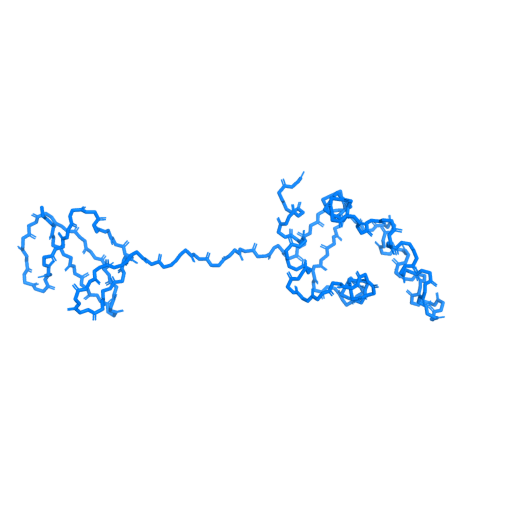103 PRO A CA 1
ATOM 798 C C . PRO A 1 103 ? 2.796 0.380 15.409 1.00 92.75 103 PRO A C 1
ATOM 800 O O . PRO A 1 103 ? 2.653 -0.840 15.394 1.00 92.75 103 PRO A O 1
ATOM 803 N N . LEU A 1 104 ? 1.790 1.215 15.692 1.00 89.12 104 LEU A N 1
ATOM 804 C CA . LEU A 1 104 ? 0.458 0.741 16.060 1.00 89.12 104 LEU A CA 1
ATOM 805 C C . LEU A 1 104 ? -0.260 0.061 14.887 1.00 89.12 104 LEU A C 1
ATOM 807 O O . LEU A 1 104 ? -0.871 -0.990 15.065 1.00 89.12 104 LEU A O 1
ATOM 811 N N . LEU A 1 105 ? -0.120 0.609 13.679 1.00 92.94 105 LEU A N 1
ATOM 812 C CA . LEU A 1 105 ? -0.661 0.004 12.465 1.00 92.94 105 LEU A CA 1
ATOM 813 C C . LEU A 1 105 ? 0.008 -1.340 12.163 1.00 92.94 105 LEU A C 1
ATOM 815 O O . LEU A 1 105 ? -0.687 -2.299 11.842 1.00 92.94 105 LEU A O 1
ATOM 819 N N . ILE A 1 106 ? 1.333 -1.437 12.311 1.00 94.81 106 ILE A N 1
ATOM 820 C CA . ILE A 1 106 ? 2.076 -2.694 12.120 1.00 94.81 106 ILE A CA 1
ATOM 821 C C . ILE A 1 106 ? 1.617 -3.758 13.128 1.00 94.81 106 ILE A C 1
ATOM 823 O O . ILE A 1 106 ? 1.406 -4.916 12.758 1.00 94.81 106 ILE A O 1
ATOM 827 N N . ALA A 1 107 ? 1.432 -3.372 14.394 1.00 92.62 107 ALA A N 1
ATOM 828 C CA . ALA A 1 107 ? 0.929 -4.271 15.428 1.00 92.62 107 ALA A CA 1
ATOM 829 C C . ALA A 1 107 ? -0.487 -4.773 15.102 1.00 92.62 107 ALA A C 1
ATOM 831 O O . ALA A 1 107 ? -0.750 -5.972 15.189 1.00 92.62 107 ALA A O 1
ATOM 832 N N . LEU A 1 108 ? -1.375 -3.878 14.658 1.00 93.25 108 LEU A N 1
ATOM 833 C CA . LEU A 1 108 ? -2.732 -4.234 14.246 1.00 93.25 108 LEU A CA 1
ATOM 834 C C . LEU A 1 108 ? -2.733 -5.141 13.006 1.00 93.25 108 LEU A C 1
ATOM 836 O O . LEU A 1 108 ? -3.429 -6.149 12.993 1.00 93.25 108 LEU A O 1
ATOM 840 N N . ALA A 1 109 ? -1.918 -4.840 11.993 1.00 95.19 109 ALA A N 1
ATOM 841 C CA . ALA A 1 109 ? -1.770 -5.678 10.803 1.00 95.19 109 ALA A CA 1
ATOM 842 C C . ALA A 1 109 ? -1.298 -7.096 11.165 1.00 95.19 109 ALA A C 1
ATOM 844 O O . ALA A 1 109 ? -1.861 -8.078 10.685 1.00 95.19 109 ALA A O 1
ATOM 845 N N . THR A 1 110 ? -0.340 -7.208 12.089 1.00 95.38 110 THR A N 1
ATOM 846 C CA . THR A 1 110 ? 0.138 -8.503 12.597 1.00 95.38 110 THR A CA 1
ATOM 847 C C . THR A 1 110 ? -0.980 -9.270 13.313 1.00 95.38 110 THR A C 1
ATOM 849 O O . THR A 1 110 ? -1.125 -10.474 13.113 1.00 95.38 110 THR A O 1
ATOM 852 N N . ALA A 1 111 ? -1.808 -8.584 14.111 1.00 94.62 111 ALA A N 1
ATOM 853 C CA . ALA A 1 111 ? -2.967 -9.185 14.779 1.00 94.62 111 ALA A CA 1
ATOM 854 C C . ALA A 1 111 ? -4.046 -9.668 13.789 1.00 94.62 111 ALA A C 1
ATOM 856 O O . ALA A 1 111 ? -4.754 -10.629 14.078 1.00 94.62 111 ALA A O 1
ATOM 857 N N . LEU A 1 112 ? -4.123 -9.051 12.606 1.00 95.94 112 LEU A N 1
ATOM 858 C CA . LEU A 1 112 ? -4.962 -9.482 11.482 1.00 95.94 112 LEU A CA 1
ATOM 859 C C . LEU A 1 112 ? -4.327 -10.607 10.642 1.00 95.94 112 LEU A C 1
ATOM 861 O O . LEU A 1 112 ? -4.900 -11.017 9.635 1.00 95.94 112 LEU A O 1
ATOM 865 N N . GLY A 1 113 ? -3.147 -11.105 11.024 1.00 95.75 113 GLY A N 1
ATOM 866 C CA . GLY A 1 113 ? -2.434 -12.158 10.298 1.00 95.75 113 GLY A CA 1
ATOM 867 C C . GLY A 1 113 ? -1.719 -11.682 9.030 1.00 95.75 113 GLY A C 1
ATOM 868 O O . GLY A 1 113 ? -1.335 -12.512 8.208 1.00 95.75 113 GLY A O 1
ATOM 869 N N . LEU A 1 114 ? -1.529 -10.371 8.859 1.00 97.00 114 LEU A N 1
ATOM 870 C CA . LEU A 1 114 ? -0.768 -9.805 7.747 1.00 97.00 114 LEU A CA 1
ATOM 871 C C . LEU A 1 114 ? 0.725 -9.793 8.086 1.00 97.00 114 LEU A C 1
ATOM 873 O O . LEU A 1 114 ? 1.139 -9.217 9.094 1.00 97.00 114 LEU A O 1
ATOM 877 N N . ASP A 1 115 ? 1.539 -10.388 7.217 1.00 95.94 115 ASP A N 1
ATOM 878 C CA . ASP A 1 115 ? 2.981 -10.156 7.218 1.00 95.94 115 ASP A CA 1
ATOM 879 C C . ASP A 1 115 ? 3.331 -8.842 6.490 1.00 95.94 115 ASP A C 1
ATOM 881 O O . ASP A 1 115 ? 2.461 -8.130 5.979 1.00 95.94 115 ASP A O 1
ATOM 885 N N . ALA A 1 116 ? 4.621 -8.498 6.449 1.00 94.12 116 ALA A N 1
ATOM 886 C CA . ALA A 1 116 ? 5.077 -7.260 5.817 1.00 94.12 116 ALA A CA 1
ATOM 887 C C . ALA A 1 116 ? 4.700 -7.183 4.325 1.00 94.12 116 ALA A C 1
ATOM 889 O O . ALA A 1 116 ? 4.291 -6.128 3.850 1.00 94.12 116 ALA A O 1
ATOM 890 N N . ALA A 1 117 ? 4.782 -8.299 3.595 1.00 94.94 117 ALA A N 1
ATOM 891 C CA . ALA A 1 117 ? 4.470 -8.328 2.170 1.00 94.94 117 ALA A CA 1
ATOM 892 C C . ALA A 1 117 ? 2.961 -8.184 1.914 1.00 94.94 117 ALA A C 1
ATOM 894 O O . ALA A 1 117 ? 2.549 -7.476 0.995 1.00 94.94 117 ALA A O 1
ATOM 895 N N . ALA A 1 118 ? 2.129 -8.817 2.742 1.00 96.75 118 ALA A N 1
ATOM 896 C CA . ALA A 1 118 ? 0.680 -8.699 2.677 1.00 96.75 118 ALA A CA 1
ATOM 897 C C . ALA A 1 118 ? 0.212 -7.283 3.046 1.00 96.75 118 ALA A C 1
ATOM 899 O O . ALA A 1 118 ? -0.690 -6.745 2.401 1.00 96.75 118 ALA A O 1
ATOM 900 N N . LEU A 1 119 ? 0.856 -6.647 4.031 1.00 97.12 119 LEU A N 1
ATOM 901 C CA . LEU A 1 119 ? 0.605 -5.247 4.365 1.00 97.12 119 LEU A CA 1
ATOM 902 C C . LEU A 1 119 ? 0.973 -4.316 3.200 1.00 97.12 119 LEU A C 1
ATOM 904 O O . LEU A 1 119 ? 0.190 -3.434 2.848 1.00 97.12 119 LEU A O 1
ATOM 908 N N . ASP A 1 120 ? 2.119 -4.539 2.559 1.00 96.69 120 ASP A N 1
ATOM 909 C CA . ASP A 1 120 ? 2.547 -3.766 1.389 1.00 96.69 120 ASP A CA 1
ATOM 910 C C . ASP A 1 120 ? 1.554 -3.907 0.229 1.00 96.69 120 ASP A C 1
ATOM 912 O O . ASP A 1 120 ? 1.138 -2.909 -0.364 1.00 96.69 120 ASP A O 1
ATOM 916 N N . ALA A 1 121 ? 1.103 -5.133 -0.048 1.00 96.19 121 ALA A N 1
ATOM 917 C CA . ALA A 1 121 ? 0.090 -5.407 -1.063 1.00 96.19 121 ALA A CA 1
ATOM 918 C C . ALA A 1 121 ? -1.255 -4.727 -0.750 1.00 96.19 121 ALA A C 1
ATOM 920 O O . ALA A 1 121 ? -1.921 -4.213 -1.657 1.00 96.19 121 ALA A O 1
ATOM 921 N N . LEU A 1 122 ? -1.646 -4.671 0.528 1.00 97.50 122 LEU A N 1
ATOM 922 C CA . LEU A 1 122 ? -2.849 -3.967 0.968 1.00 97.50 122 LEU A CA 1
ATOM 923 C C . LEU A 1 122 ? -2.737 -2.458 0.709 1.00 97.50 122 LEU A C 1
ATOM 925 O O . LEU A 1 122 ? -3.688 -1.859 0.212 1.00 97.50 122 LEU A O 1
ATOM 929 N N . PHE A 1 123 ? -1.579 -1.850 0.987 1.00 97.94 123 PHE A N 1
ATOM 930 C CA . PHE A 1 123 ? -1.329 -0.428 0.721 1.00 97.94 123 PHE A CA 1
ATOM 931 C C . PHE A 1 123 ? -1.343 -0.112 -0.777 1.00 97.94 123 PHE A C 1
ATOM 933 O O . PHE A 1 123 ? -1.979 0.856 -1.187 1.00 97.94 123 PHE A O 1
ATOM 940 N N . VAL A 1 124 ? -0.716 -0.954 -1.603 1.00 96.81 124 VAL A N 1
ATOM 941 C CA . VAL A 1 124 ? -0.770 -0.821 -3.070 1.00 96.81 124 VAL A CA 1
ATOM 942 C C . VAL A 1 124 ? -2.211 -0.912 -3.580 1.00 96.81 124 VAL A C 1
ATOM 944 O O . VAL A 1 124 ? -2.617 -0.120 -4.426 1.00 96.81 124 VAL A O 1
ATOM 947 N N . THR A 1 125 ? -3.008 -1.836 -3.037 1.00 96.50 125 THR A N 1
ATOM 948 C CA . THR A 1 125 ? -4.430 -1.969 -3.394 1.00 96.50 125 THR A CA 1
ATOM 949 C C . THR A 1 125 ? -5.230 -0.740 -2.966 1.00 96.50 125 THR A C 1
ATOM 951 O O . THR A 1 125 ? -6.059 -0.249 -3.724 1.00 96.50 125 THR A O 1
ATOM 954 N N . ALA A 1 126 ? -4.977 -0.231 -1.760 1.00 97.38 126 ALA A N 1
ATOM 955 C CA . ALA A 1 126 ? -5.665 0.925 -1.204 1.00 97.38 126 ALA A CA 1
ATOM 956 C C . ALA A 1 126 ? -5.432 2.205 -2.025 1.00 97.38 126 ALA A C 1
ATOM 958 O O . ALA A 1 126 ? -6.383 2.945 -2.253 1.00 97.38 126 ALA A O 1
ATOM 959 N N . GLU A 1 127 ? -4.214 2.448 -2.513 1.00 97.06 127 GLU A N 1
ATOM 960 C CA . GLU A 1 127 ? -3.894 3.619 -3.351 1.00 97.06 127 GLU A CA 1
ATOM 961 C C . GLU A 1 127 ? -4.720 3.676 -4.645 1.00 97.06 127 GLU A C 1
ATOM 963 O O . GLU A 1 127 ? -5.015 4.755 -5.151 1.00 97.06 127 GLU A O 1
ATOM 968 N N . ALA A 1 128 ? -5.132 2.518 -5.167 1.00 94.31 128 ALA A N 1
ATOM 969 C CA . ALA A 1 128 ? -5.914 2.417 -6.395 1.00 94.31 128 ALA A CA 1
ATOM 970 C C . ALA A 1 128 ? -7.428 2.691 -6.215 1.00 94.31 128 ALA A C 1
ATOM 972 O O . ALA A 1 128 ? -8.172 2.596 -7.195 1.00 94.31 128 ALA A O 1
ATOM 973 N N . LEU A 1 129 ? -7.897 3.002 -4.995 1.00 93.75 129 LEU A N 1
ATOM 974 C CA . LEU A 1 129 ? -9.316 3.186 -4.623 1.00 93.75 129 LEU A CA 1
ATOM 975 C C . LEU A 1 129 ? -9.677 4.650 -4.317 1.00 93.75 129 LEU A C 1
ATOM 977 O O . LEU A 1 129 ? -10.873 5.019 -4.436 1.00 93.75 129 LEU A O 1
#